Protein AF-A0A3Q2TEF6-F1 (afdb_monomer_lite)

pLDDT: mean 72.9, std 19.69, range [38.66, 92.31]

Organism: Fundulus heteroclitus (NCBI:txid8078)

Foldseek 3Di:
DDDDADDDDADWPDKAAQPPAQWMWTQHQLRKIWIANPVVSDTPDIDRVGDRPDVSVCVVVDSPVVSVVPPPDD

Sequence (74 aa):
MLTKFETKSARVKGLSFHPKRPWVLASLHNGVIQLWDYRMCTLIDKFDEHDGKTVAQLAGVKRVELLYWFPDKN

Structure (mmCIF, N/CA/C/O backbone):
data_AF-A0A3Q2TEF6-F1
#
_entry.id   AF-A0A3Q2TEF6-F1
#
loop_
_atom_site.group_PDB
_atom_site.id
_atom_site.type_symbol
_atom_site.label_atom_id
_atom_site.label_alt_id
_atom_site.label_comp_id
_atom_site.label_asym_id
_atom_site.label_entity_id
_atom_site.label_seq_id
_atom_site.pdbx_PDB_ins_code
_atom_site.Cartn_x
_atom_site.Cartn_y
_atom_site.Cartn_z
_atom_site.occupancy
_atom_site.B_iso_or_equiv
_atom_site.auth_seq_id
_atom_site.auth_comp_id
_atom_site.auth_asym_id
_atom_site.auth_atom_id
_atom_site.pdbx_PDB_model_num
ATOM 1 N N . MET A 1 1 ? -5.079 4.112 20.955 1.00 67.62 1 MET A N 1
ATOM 2 C CA . MET A 1 1 ? -3.794 3.403 20.775 1.00 67.62 1 MET A CA 1
ATOM 3 C C . MET A 1 1 ? -3.360 3.593 19.331 1.00 67.62 1 MET A C 1
ATOM 5 O O . MET A 1 1 ? -4.176 3.344 18.454 1.00 67.62 1 MET A O 1
ATOM 9 N N . LEU A 1 2 ? -2.157 4.117 19.086 1.00 75.88 2 LEU A N 1
ATOM 10 C CA . LEU A 1 2 ? -1.608 4.287 17.736 1.00 75.88 2 LEU A CA 1
ATOM 11 C C . LEU A 1 2 ? -0.818 3.023 17.378 1.00 75.88 2 LEU A C 1
ATOM 13 O O . LEU A 1 2 ? 0.076 2.644 18.132 1.00 75.88 2 LEU A O 1
ATOM 17 N N . THR A 1 3 ? -1.135 2.387 16.253 1.00 74.81 3 THR A N 1
ATOM 18 C CA . THR A 1 3 ? -0.392 1.217 15.764 1.00 74.81 3 THR A CA 1
ATOM 19 C C . THR A 1 3 ? 0.537 1.656 14.642 1.00 74.81 3 THR A C 1
ATOM 21 O O . THR A 1 3 ? 0.100 2.284 13.680 1.00 74.81 3 THR A O 1
ATOM 24 N N . LYS A 1 4 ? 1.829 1.349 14.781 1.00 81.94 4 LYS A N 1
ATOM 25 C CA . LYS A 1 4 ? 2.855 1.654 13.784 1.00 81.94 4 LYS A CA 1
ATOM 26 C C . LYS A 1 4 ? 3.116 0.410 12.938 1.00 81.94 4 LYS A C 1
ATOM 28 O O . LYS A 1 4 ? 3.389 -0.654 13.484 1.00 81.94 4 LYS A O 1
ATOM 33 N N . PHE A 1 5 ? 3.044 0.565 11.622 1.00 82.81 5 PHE A N 1
ATOM 34 C CA . PHE A 1 5 ? 3.333 -0.479 10.647 1.00 82.81 5 PHE A CA 1
ATOM 35 C C . PHE A 1 5 ? 4.482 -0.014 9.746 1.00 82.81 5 PHE A C 1
ATOM 37 O O . PHE A 1 5 ? 4.396 1.060 9.152 1.00 82.81 5 PHE A O 1
ATOM 44 N N . GLU A 1 6 ? 5.564 -0.791 9.671 1.00 86.50 6 GLU A N 1
ATOM 45 C CA . GLU A 1 6 ? 6.764 -0.448 8.901 1.00 86.50 6 GLU A CA 1
ATOM 46 C C . GLU A 1 6 ? 7.182 -1.605 7.998 1.00 86.50 6 GLU A C 1
ATOM 48 O O . GLU A 1 6 ? 7.196 -2.764 8.406 1.00 86.50 6 GLU A O 1
ATOM 53 N N . THR A 1 7 ? 7.560 -1.276 6.767 1.00 87.75 7 THR A N 1
ATOM 54 C CA . THR A 1 7 ? 8.074 -2.227 5.783 1.00 87.75 7 THR A CA 1
ATOM 55 C C . THR A 1 7 ? 9.143 -1.559 4.925 1.00 87.75 7 THR A C 1
ATOM 57 O O . THR A 1 7 ? 9.147 -0.337 4.759 1.00 87.75 7 THR A O 1
ATOM 60 N N . LYS A 1 8 ? 10.070 -2.350 4.378 1.00 90.12 8 LYS A N 1
ATOM 61 C CA . LYS A 1 8 ? 11.074 -1.854 3.431 1.00 90.12 8 LYS A CA 1
ATOM 62 C C . LYS A 1 8 ? 10.470 -1.848 2.029 1.00 90.12 8 LYS A C 1
ATOM 64 O O . LYS A 1 8 ? 10.155 -2.900 1.483 1.00 90.12 8 LYS A O 1
ATOM 69 N N . SER A 1 9 ? 10.344 -0.669 1.431 1.00 90.25 9 SER A N 1
ATOM 70 C CA . SER A 1 9 ? 9.827 -0.498 0.073 1.00 90.25 9 SER A CA 1
ATOM 71 C C . SER A 1 9 ? 10.590 0.592 -0.676 1.00 90.25 9 SER A C 1
ATOM 73 O O . SER A 1 9 ? 11.319 1.391 -0.086 1.00 90.25 9 SER A O 1
ATOM 75 N N . ALA A 1 10 ? 10.376 0.674 -1.990 1.00 90.44 10 ALA A N 1
ATOM 76 C CA . ALA A 1 10 ? 10.696 1.892 -2.725 1.00 90.44 10 ALA A CA 1
ATOM 77 C C . ALA A 1 10 ? 9.845 3.069 -2.206 1.00 90.44 10 ALA A C 1
ATOM 79 O O . ALA A 1 10 ? 8.833 2.878 -1.524 1.00 90.44 10 ALA A O 1
ATOM 80 N N . ARG A 1 11 ? 10.248 4.302 -2.539 1.00 91.38 11 ARG A N 1
ATOM 81 C CA . ARG A 1 11 ? 9.521 5.515 -2.138 1.00 91.38 11 ARG A CA 1
ATOM 82 C C . ARG A 1 11 ? 8.059 5.445 -2.594 1.00 91.38 11 ARG A C 1
ATOM 84 O O . ARG A 1 11 ? 7.803 5.329 -3.794 1.00 91.38 11 ARG A O 1
ATOM 91 N N . VAL A 1 12 ? 7.133 5.590 -1.649 1.00 91.00 12 VAL A N 1
ATOM 92 C CA . VAL A 1 12 ? 5.691 5.671 -1.916 1.00 91.00 12 VAL A CA 1
ATOM 93 C C . VAL A 1 12 ? 5.371 6.997 -2.615 1.00 91.00 12 VAL A C 1
ATOM 95 O O . VAL A 1 12 ? 5.860 8.056 -2.220 1.00 91.00 12 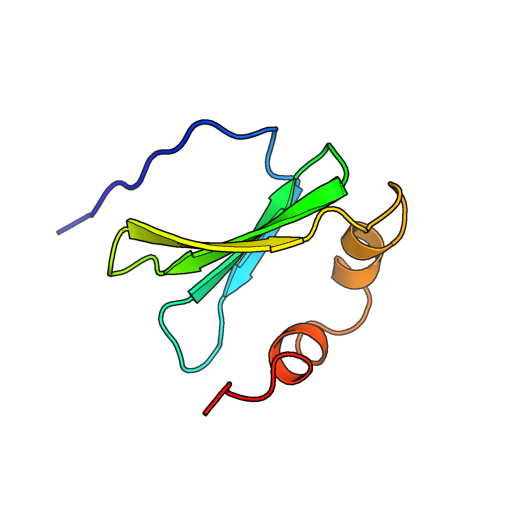VAL A O 1
ATOM 98 N N . LYS A 1 13 ? 4.573 6.934 -3.680 1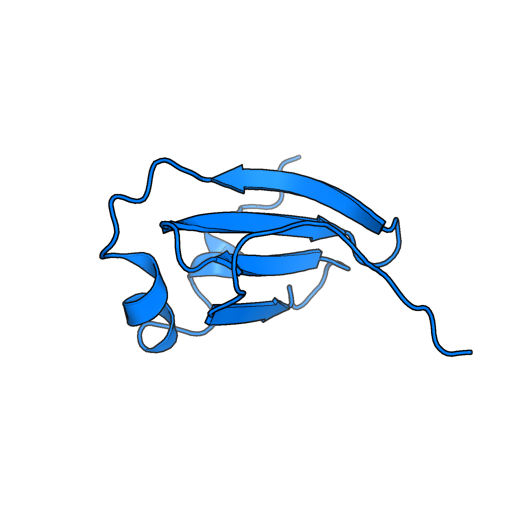.00 87.88 13 LYS A N 1
ATOM 99 C CA . LYS A 1 13 ? 4.098 8.080 -4.469 1.00 87.88 13 LYS A CA 1
ATOM 100 C C . LYS A 1 13 ? 2.645 8.442 -4.182 1.00 87.88 13 LYS A C 1
ATOM 102 O O . LYS A 1 13 ? 2.279 9.599 -4.350 1.00 87.88 13 LYS A O 1
ATOM 107 N N . GLY A 1 14 ? 1.843 7.483 -3.732 1.00 84.19 14 GLY A N 1
ATOM 108 C CA . GLY A 1 14 ? 0.435 7.693 -3.422 1.00 84.19 14 GLY A CA 1
ATOM 109 C C . GLY A 1 14 ? -0.166 6.517 -2.665 1.00 84.19 14 GLY A C 1
ATOM 110 O O . GLY A 1 14 ? 0.302 5.383 -2.804 1.00 84.19 14 GLY A O 1
ATOM 111 N N . LEU A 1 15 ? -1.205 6.813 -1.885 1.00 88.81 15 LEU A N 1
ATOM 112 C CA . LEU A 1 15 ? -1.965 5.859 -1.081 1.00 88.81 15 LEU A CA 1
ATOM 113 C C . LEU A 1 15 ? -3.460 5.965 -1.402 1.00 88.81 15 LEU A C 1
ATOM 115 O O . LEU A 1 15 ? -3.955 7.062 -1.660 1.00 88.81 15 LEU A O 1
ATOM 119 N N . SER A 1 16 ? -4.179 4.844 -1.345 1.00 84.69 16 SER A N 1
ATOM 120 C CA . SER A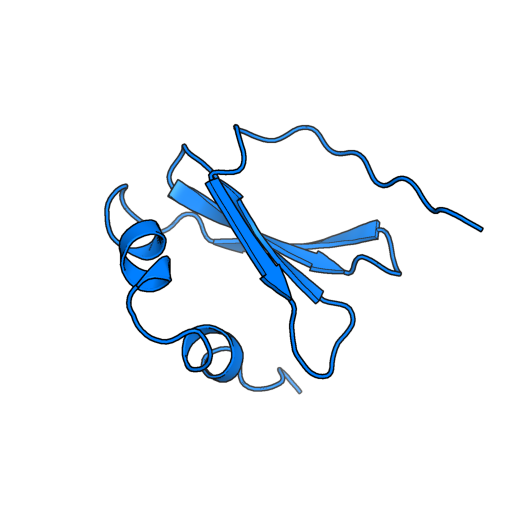 1 16 ? -5.640 4.808 -1.486 1.00 84.69 16 SER A CA 1
ATOM 121 C C . SER A 1 16 ? -6.254 3.768 -0.553 1.00 84.69 16 SER A C 1
ATOM 123 O O . SER A 1 16 ? -5.823 2.618 -0.549 1.00 84.69 16 SER A O 1
ATOM 125 N N . PHE A 1 17 ? -7.255 4.163 0.234 1.00 85.38 17 PHE A N 1
ATOM 126 C CA . PHE A 1 17 ? -7.944 3.274 1.171 1.00 85.38 17 PHE A CA 1
ATOM 127 C C . PHE A 1 17 ? -9.175 2.646 0.532 1.00 85.38 17 PHE A C 1
ATOM 129 O O . PHE A 1 17 ? -9.960 3.330 -0.128 1.00 85.38 17 PHE A O 1
ATOM 136 N N . HIS A 1 18 ? -9.379 1.356 0.786 1.00 83.38 18 HIS A N 1
ATOM 137 C CA . HIS A 1 18 ? -10.609 0.692 0.388 1.00 83.38 18 HIS A CA 1
ATOM 138 C C . HIS A 1 18 ? -11.788 1.158 1.264 1.00 83.38 18 HIS A C 1
ATOM 140 O O . HIS A 1 18 ? -11.656 1.201 2.486 1.00 83.38 18 HIS A O 1
ATOM 146 N N . PRO A 1 19 ? -12.964 1.486 0.691 1.00 81.50 19 PRO A N 1
ATOM 147 C CA . PRO A 1 19 ? -14.067 2.099 1.439 1.00 81.50 19 PRO A CA 1
ATOM 148 C C . PRO A 1 19 ? -14.737 1.161 2.454 1.00 81.50 19 PRO A C 1
ATOM 150 O O . PRO A 1 19 ? -15.384 1.634 3.382 1.00 81.50 19 PRO A O 1
ATOM 153 N N . LYS A 1 20 ? -14.620 -0.163 2.268 1.00 84.31 20 LYS A N 1
ATOM 154 C CA . LYS A 1 20 ? -15.294 -1.179 3.106 1.00 84.31 20 LYS A CA 1
ATOM 155 C C . LYS A 1 20 ? -14.362 -2.151 3.832 1.00 84.31 20 LYS A C 1
ATOM 157 O O . LYS A 1 20 ? -14.770 -2.778 4.801 1.00 84.31 20 LYS A O 1
ATOM 162 N N . ARG A 1 21 ? -13.137 -2.327 3.337 1.00 86.69 21 ARG A N 1
ATOM 163 C CA . ARG A 1 21 ? -12.195 -3.360 3.800 1.00 86.69 21 ARG A CA 1
ATOM 164 C C . ARG A 1 21 ? -10.983 -2.653 4.389 1.00 86.69 21 ARG A C 1
ATOM 166 O O . ARG A 1 21 ? -10.686 -1.552 3.930 1.00 86.69 21 ARG A O 1
ATOM 173 N N . PRO A 1 22 ? -10.282 -3.246 5.366 1.00 91.12 22 PRO A N 1
ATOM 174 C CA . PRO A 1 22 ? -9.120 -2.633 6.000 1.00 91.12 22 PRO A CA 1
ATOM 175 C C . PRO A 1 22 ? -7.874 -2.697 5.102 1.00 91.12 22 PRO A C 1
ATOM 177 O O . PRO A 1 22 ? -6.796 -3.102 5.535 1.00 91.12 22 PRO A O 1
ATOM 180 N N . TRP A 1 23 ? -8.028 -2.317 3.834 1.00 89.62 23 TRP A N 1
ATOM 181 C CA . TRP A 1 23 ? -6.996 -2.415 2.820 1.00 89.62 23 TRP A CA 1
ATOM 182 C C . TRP A 1 23 ? -6.515 -1.045 2.372 1.00 89.62 23 TRP A C 1
ATOM 184 O O . TRP A 1 23 ? -7.291 -0.090 2.275 1.00 89.62 23 TRP A O 1
ATOM 194 N N . VAL A 1 24 ? -5.228 -0.971 2.054 1.00 89.38 24 VAL A N 1
ATOM 195 C CA . VAL A 1 24 ? -4.602 0.214 1.479 1.00 89.38 24 VAL A CA 1
ATOM 196 C C . VAL A 1 24 ? -3.749 -0.179 0.280 1.00 89.38 24 VAL A C 1
ATOM 198 O O . VAL A 1 24 ? -2.941 -1.104 0.343 1.00 89.38 24 VAL A O 1
ATOM 201 N N . LEU A 1 25 ? -3.939 0.536 -0.824 1.00 91.25 25 LEU A N 1
ATOM 202 C CA . LEU A 1 25 ? -3.063 0.480 -1.984 1.00 91.25 25 LEU A CA 1
ATOM 203 C C . LEU A 1 25 ? -1.925 1.480 -1.800 1.00 91.25 25 LEU A C 1
ATOM 205 O O . LEU A 1 25 ? -2.177 2.648 -1.507 1.00 91.25 25 LEU A O 1
ATOM 209 N N . ALA A 1 26 ? -0.690 1.037 -2.022 1.00 90.62 26 ALA A N 1
ATOM 210 C CA . ALA A 1 26 ? 0.503 1.871 -2.040 1.00 90.62 26 ALA A CA 1
ATOM 211 C C . ALA A 1 26 ? 1.172 1.798 -3.412 1.00 90.62 26 ALA A C 1
ATOM 213 O O . ALA A 1 26 ? 1.659 0.748 -3.825 1.00 90.62 26 ALA A O 1
ATOM 214 N N . SER A 1 27 ? 1.203 2.929 -4.114 1.00 86.88 27 SER A N 1
ATOM 215 C CA . SER A 1 27 ? 1.927 3.066 -5.380 1.00 86.88 27 SER A CA 1
ATOM 216 C C . SER A 1 27 ? 3.371 3.467 -5.106 1.00 86.88 27 SER A C 1
ATOM 218 O O . SER A 1 27 ? 3.634 4.419 -4.365 1.00 86.88 27 SER A O 1
ATOM 220 N N . LEU A 1 28 ? 4.320 2.741 -5.684 1.00 88.81 28 LEU A N 1
ATOM 221 C CA . LEU A 1 28 ? 5.746 2.936 -5.470 1.00 88.81 28 LEU A CA 1
ATOM 222 C C . LEU A 1 28 ? 6.402 3.576 -6.697 1.00 88.81 28 LEU A C 1
ATOM 224 O O . LEU A 1 28 ? 5.956 3.433 -7.833 1.00 88.81 28 LEU A O 1
ATOM 228 N N . HIS A 1 29 ? 7.505 4.291 -6.475 1.00 86.88 29 HIS A N 1
ATOM 229 C CA . HIS A 1 29 ? 8.224 4.996 -7.541 1.00 86.88 29 HIS A CA 1
ATOM 230 C C . HIS A 1 29 ? 8.795 4.084 -8.638 1.00 86.88 29 HIS A C 1
ATOM 232 O O . HIS A 1 29 ? 9.049 4.551 -9.740 1.00 86.88 29 HIS A O 1
ATOM 238 N N . ASN A 1 30 ? 9.011 2.806 -8.345 1.00 85.94 30 ASN A N 1
ATOM 239 C CA . ASN A 1 30 ? 9.515 1.818 -9.296 1.00 85.94 30 ASN A CA 1
ATOM 240 C C . ASN A 1 30 ? 8.402 1.173 -10.148 1.00 85.94 30 ASN A C 1
ATOM 242 O O . ASN A 1 30 ? 8.653 0.145 -10.759 1.00 85.94 30 ASN A O 1
ATOM 246 N N . GLY A 1 31 ? 7.184 1.725 -10.146 1.00 79.94 31 GLY A N 1
ATOM 247 C CA . GLY A 1 31 ? 6.043 1.198 -10.906 1.00 79.94 31 GLY A CA 1
ATOM 248 C C . GLY A 1 31 ? 5.240 0.121 -10.173 1.00 79.94 31 GLY A C 1
ATOM 249 O O . GLY A 1 31 ? 4.112 -0.161 -10.558 1.00 79.94 31 GLY A O 1
ATOM 250 N N . VAL A 1 32 ? 5.768 -0.419 -9.071 1.00 85.00 32 VAL A N 1
ATOM 251 C CA . VAL A 1 32 ? 5.085 -1.440 -8.269 1.00 85.00 32 VAL A CA 1
ATOM 252 C C . VAL A 1 32 ? 3.908 -0.842 -7.501 1.00 85.00 32 VAL A C 1
ATOM 254 O O . VAL A 1 32 ? 4.023 0.227 -6.899 1.00 85.00 32 VAL A O 1
ATOM 257 N N . ILE A 1 33 ? 2.803 -1.579 -7.434 1.00 86.56 33 ILE A N 1
ATOM 258 C CA . ILE A 1 33 ? 1.677 -1.294 -6.543 1.00 86.56 33 ILE A CA 1
ATOM 259 C C . ILE A 1 33 ? 1.536 -2.431 -5.549 1.00 86.56 33 ILE A C 1
ATOM 261 O O . ILE A 1 33 ? 1.603 -3.599 -5.912 1.00 86.56 33 ILE A O 1
ATOM 265 N N . GLN A 1 34 ? 1.339 -2.085 -4.285 1.00 89.88 34 GLN A N 1
ATOM 266 C CA . GLN A 1 34 ? 1.138 -3.043 -3.209 1.00 89.88 34 GLN A CA 1
ATOM 267 C C . GLN A 1 34 ? -0.257 -2.882 -2.619 1.00 89.88 34 GLN A C 1
ATOM 269 O O . GLN A 1 34 ? -0.678 -1.756 -2.356 1.00 89.88 34 GLN A O 1
ATOM 274 N N . LEU A 1 35 ? -0.939 -3.994 -2.371 1.00 89.81 35 LEU A N 1
ATOM 275 C CA . LEU A 1 35 ? -2.181 -4.051 -1.611 1.00 89.81 35 LEU A CA 1
ATOM 276 C C . LEU A 1 35 ? -1.875 -4.608 -0.220 1.00 89.81 35 LEU A C 1
ATOM 278 O O . LEU A 1 35 ? -1.382 -5.725 -0.092 1.00 89.81 35 LEU A O 1
ATOM 282 N N . TRP A 1 36 ? -2.168 -3.836 0.819 1.00 91.69 36 TRP A N 1
ATOM 283 C CA . TRP A 1 36 ? -1.873 -4.181 2.210 1.00 91.69 36 TRP A CA 1
ATOM 284 C C . TRP A 1 36 ? -3.148 -4.300 3.034 1.00 91.69 36 TRP A C 1
ATOM 286 O O . TRP A 1 36 ? -4.015 -3.439 2.914 1.00 91.69 36 TRP A O 1
ATOM 296 N N . ASP A 1 37 ? -3.216 -5.279 3.938 1.00 91.69 37 ASP A N 1
ATOM 297 C CA . ASP A 1 37 ? -4.138 -5.259 5.076 1.00 91.69 37 ASP A CA 1
ATOM 298 C C . ASP A 1 37 ? -3.472 -4.533 6.251 1.00 91.69 37 ASP A C 1
ATOM 300 O O . ASP A 1 37 ? -2.511 -5.032 6.845 1.00 91.69 37 ASP A O 1
ATOM 304 N N . TYR A 1 38 ? -3.974 -3.347 6.605 1.00 89.31 38 TYR A N 1
ATOM 305 C CA . TYR A 1 38 ? -3.371 -2.534 7.667 1.00 89.31 38 TYR A CA 1
ATOM 306 C C . TYR A 1 38 ? -3.829 -2.926 9.081 1.00 89.31 38 TYR A C 1
ATOM 308 O O . TYR A 1 38 ? -3.292 -2.401 10.055 1.00 89.31 38 TYR A O 1
ATOM 316 N N . ARG A 1 39 ? -4.812 -3.828 9.229 1.00 89.88 39 ARG A N 1
ATOM 317 C CA . ARG A 1 39 ? -5.184 -4.398 10.537 1.00 89.88 39 ARG A CA 1
ATOM 318 C C . ARG A 1 39 ? -4.346 -5.624 10.860 1.00 89.88 39 ARG A C 1
ATOM 320 O O . ARG A 1 39 ? -3.974 -5.808 12.014 1.00 89.88 39 ARG A O 1
ATOM 327 N N . MET A 1 40 ? -4.069 -6.443 9.849 1.00 90.50 40 MET A N 1
ATOM 328 C CA . MET A 1 40 ? -3.234 -7.636 9.972 1.00 90.50 40 MET A CA 1
ATOM 329 C C . MET A 1 40 ? -1.746 -7.342 9.759 1.00 90.50 40 MET A C 1
ATOM 331 O O . MET A 1 40 ? -0.925 -8.205 10.051 1.00 90.50 40 MET A O 1
ATOM 335 N N . CYS A 1 41 ? -1.391 -6.148 9.270 1.00 90.75 41 CYS A N 1
ATOM 336 C CA . CYS A 1 41 ? -0.018 -5.761 8.929 1.00 90.75 41 CYS A CA 1
ATOM 337 C C . CYS A 1 41 ? 0.613 -6.698 7.883 1.00 90.75 41 CYS A C 1
ATOM 339 O O . CYS A 1 41 ? 1.783 -7.067 7.989 1.00 90.75 41 CYS A O 1
ATOM 341 N N . THR A 1 42 ? -0.170 -7.106 6.879 1.00 92.31 42 THR A N 1
ATOM 342 C CA . THR A 1 42 ? 0.238 -8.103 5.874 1.00 92.31 42 THR A CA 1
ATOM 343 C C . THR A 1 42 ? 0.107 -7.566 4.457 1.00 92.31 42 THR A C 1
ATOM 345 O O . THR A 1 42 ? -0.818 -6.817 4.139 1.00 92.31 42 THR A O 1
ATOM 348 N N . LEU A 1 43 ? 1.058 -7.942 3.601 1.00 92.19 43 LEU A N 1
ATOM 349 C CA . LEU A 1 43 ? 0.967 -7.704 2.165 1.00 92.19 43 LEU A CA 1
ATOM 350 C C . LEU A 1 43 ? 0.006 -8.743 1.590 1.00 92.19 43 LEU A C 1
ATOM 352 O O . LEU A 1 43 ? 0.261 -9.937 1.724 1.00 92.19 43 LEU A O 1
ATOM 356 N N . ILE A 1 44 ? -1.081 -8.290 0.975 1.00 90.56 44 ILE A N 1
ATOM 357 C CA . ILE A 1 44 ? -2.056 -9.163 0.317 1.00 90.56 44 ILE A CA 1
ATOM 358 C C . ILE A 1 44 ? -1.567 -9.499 -1.086 1.00 90.56 44 ILE A C 1
ATOM 360 O O . ILE A 1 44 ? -1.548 -10.665 -1.462 1.00 90.56 44 ILE A O 1
ATOM 364 N N . ASP A 1 45 ? -1.188 -8.474 -1.854 1.00 87.94 45 ASP A N 1
ATOM 365 C CA . ASP A 1 45 ? -0.817 -8.646 -3.257 1.00 87.94 45 ASP A CA 1
ATOM 366 C C . ASP A 1 45 ? 0.148 -7.555 -3.742 1.00 87.94 45 ASP A C 1
ATOM 368 O O . ASP A 1 45 ? 0.270 -6.478 -3.139 1.00 87.94 45 ASP A O 1
ATOM 372 N N . LYS A 1 46 ? 0.837 -7.835 -4.848 1.00 86.19 46 LYS A N 1
ATOM 373 C CA . LYS A 1 46 ? 1.795 -6.942 -5.494 1.00 86.19 46 LYS A CA 1
ATOM 374 C C . LYS A 1 46 ? 1.622 -7.005 -7.010 1.00 86.19 46 LYS A C 1
ATOM 376 O O . LYS A 1 46 ? 1.738 -8.063 -7.610 1.00 86.19 46 LYS A O 1
ATOM 381 N N . PHE A 1 47 ? 1.479 -5.836 -7.620 1.00 82.19 47 PHE A N 1
ATOM 382 C CA . PHE A 1 47 ? 1.352 -5.662 -9.063 1.00 82.19 47 PHE A CA 1
ATOM 383 C C . PHE A 1 47 ? 2.604 -4.960 -9.594 1.00 82.19 47 PHE A C 1
ATOM 385 O O . PHE A 1 47 ? 2.890 -3.825 -9.204 1.00 82.19 47 PHE A O 1
ATOM 392 N N . ASP A 1 48 ? 3.378 -5.633 -10.443 1.00 81.62 48 ASP A N 1
ATOM 393 C CA . ASP A 1 48 ? 4.622 -5.120 -11.037 1.00 81.62 48 ASP A CA 1
ATOM 394 C C . ASP A 1 48 ? 4.632 -5.114 -12.573 1.00 81.62 48 ASP A C 1
ATOM 396 O O . ASP A 1 48 ? 5.615 -4.702 -13.179 1.00 81.62 48 ASP A O 1
ATOM 400 N N . GLU A 1 49 ? 3.500 -5.435 -13.199 1.00 66.38 49 GLU A N 1
ATOM 401 C CA . GLU A 1 49 ? 3.292 -5.388 -14.655 1.00 66.38 49 GLU A CA 1
ATOM 402 C C . GLU A 1 49 ? 3.091 -3.959 -15.198 1.00 66.38 49 GLU A C 1
ATOM 404 O O . GLU A 1 49 ? 2.869 -3.741 -16.390 1.00 66.38 49 GLU A O 1
ATOM 409 N N . HIS A 1 50 ? 3.134 -2.949 -14.328 1.00 64.44 50 HIS A N 1
ATOM 410 C CA . HIS A 1 50 ? 2.929 -1.562 -14.716 1.00 64.44 50 HIS A CA 1
ATOM 411 C C . HIS A 1 50 ? 4.249 -0.925 -15.147 1.00 64.44 50 HIS A C 1
ATOM 413 O O . HIS A 1 50 ? 5.046 -0.475 -14.321 1.00 64.44 50 HIS A O 1
ATOM 419 N N . ASP A 1 51 ? 4.443 -0.834 -16.461 1.00 51.22 51 ASP A N 1
ATOM 420 C CA . ASP A 1 51 ? 5.635 -0.254 -17.073 1.00 51.22 51 ASP A CA 1
ATOM 421 C C . ASP A 1 51 ? 5.636 1.282 -16.926 1.00 51.22 51 ASP A C 1
ATOM 423 O O . ASP A 1 51 ? 5.194 2.038 -17.790 1.00 51.22 51 ASP A O 1
ATOM 427 N N . GLY A 1 52 ? 6.034 1.752 -15.739 1.00 47.34 52 GLY A N 1
ATOM 428 C CA . GLY A 1 52 ? 6.514 3.103 -15.418 1.00 47.34 52 GLY A CA 1
ATOM 429 C C . GLY A 1 52 ? 5.584 4.311 -15.619 1.00 47.34 52 GLY A C 1
ATOM 430 O O . GLY A 1 52 ? 5.890 5.380 -15.088 1.00 47.34 52 GLY A O 1
ATOM 431 N N . LYS A 1 53 ? 4.465 4.204 -16.348 1.00 44.53 53 LYS A N 1
ATOM 432 C CA . LYS A 1 53 ? 3.687 5.374 -16.801 1.00 44.53 53 LYS A CA 1
ATOM 433 C C . LYS A 1 53 ? 2.203 5.388 -16.466 1.00 44.53 53 LYS A C 1
ATOM 435 O O . LYS A 1 53 ? 1.595 6.445 -16.592 1.00 44.53 53 LYS A O 1
ATOM 440 N N . THR A 1 54 ? 1.604 4.306 -15.990 1.00 46.44 54 THR A N 1
ATOM 441 C CA . THR A 1 54 ? 0.136 4.221 -16.074 1.00 46.44 54 THR A CA 1
ATOM 442 C C . THR A 1 54 ? -0.623 4.520 -14.787 1.00 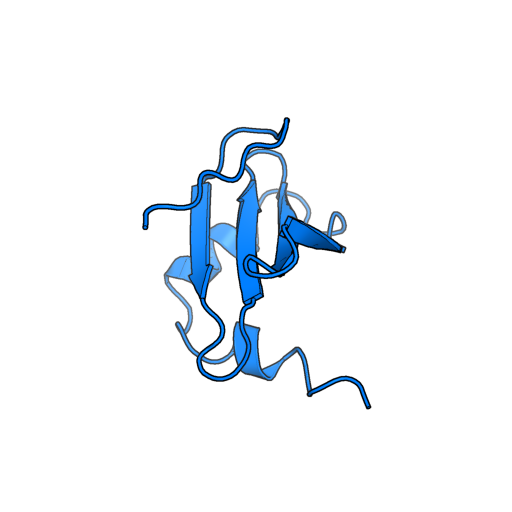46.44 54 THR A C 1
ATOM 444 O O . THR A 1 54 ? -1.751 4.983 -14.879 1.00 46.44 54 THR A O 1
ATOM 447 N N . VAL A 1 55 ? -0.056 4.357 -13.585 1.00 49.62 55 VAL A N 1
ATOM 448 C CA . VAL A 1 55 ? -0.915 4.368 -12.373 1.00 49.62 55 VAL A CA 1
ATOM 449 C C . VAL A 1 55 ? -0.829 5.641 -11.528 1.00 49.62 55 VAL A C 1
ATOM 451 O O . VAL A 1 55 ? -1.790 6.004 -10.854 1.00 49.62 55 VAL A O 1
ATOM 454 N N . ALA A 1 56 ? 0.246 6.424 -11.651 1.00 43.97 56 ALA A N 1
ATOM 455 C CA . ALA A 1 56 ? 0.310 7.749 -11.025 1.00 43.97 56 ALA A CA 1
ATOM 456 C C . ALA A 1 56 ? -0.565 8.796 -11.749 1.00 43.97 56 ALA A C 1
ATOM 458 O O . ALA A 1 56 ? -1.050 9.722 -11.107 1.00 43.97 56 ALA A O 1
ATOM 459 N N . GLN A 1 57 ? -0.836 8.635 -13.053 1.00 41.28 57 GLN A N 1
ATOM 460 C CA . GLN A 1 57 ? -1.836 9.458 -13.753 1.00 41.28 57 GLN A CA 1
ATOM 461 C C . GLN A 1 57 ? -3.277 9.044 -13.415 1.00 41.28 57 GLN A C 1
ATOM 463 O O . GLN A 1 57 ? -4.168 9.892 -13.422 1.00 41.28 57 GLN A O 1
ATOM 468 N N . LEU A 1 58 ? -3.508 7.793 -12.998 1.00 44.16 58 LEU A N 1
ATOM 469 C CA . LEU A 1 58 ? -4.804 7.364 -12.460 1.00 44.16 58 LEU A CA 1
ATOM 470 C C . LEU A 1 58 ? -5.109 7.964 -11.074 1.00 44.16 58 LEU A C 1
ATOM 472 O O . LEU A 1 58 ? -6.264 7.984 -10.665 1.00 44.16 58 LEU A O 1
ATOM 476 N N . ALA A 1 59 ? -4.138 8.582 -10.390 1.00 45.25 59 ALA A N 1
ATOM 477 C CA . ALA A 1 59 ? -4.446 9.448 -9.246 1.00 45.25 59 ALA A CA 1
ATOM 478 C C . ALA A 1 59 ? -5.291 10.682 -9.649 1.00 45.25 59 ALA A C 1
ATOM 480 O O . ALA A 1 59 ? -5.952 11.272 -8.796 1.00 45.25 59 ALA A O 1
ATOM 481 N N . GLY A 1 60 ? -5.312 11.040 -10.944 1.00 40.72 60 GLY A N 1
ATOM 482 C CA . GLY A 1 60 ? -6.258 11.988 -11.545 1.00 40.72 60 GLY A CA 1
ATOM 483 C C . GLY A 1 60 ? -7.466 11.332 -12.232 1.00 40.72 60 GLY A C 1
ATOM 484 O O . GLY A 1 60 ? -8.493 11.981 -12.417 1.00 40.72 60 GLY A O 1
ATOM 485 N N . VAL A 1 61 ? -7.397 10.042 -12.570 1.00 41.56 61 VAL A N 1
ATOM 486 C CA . VAL A 1 61 ? -8.500 9.299 -13.193 1.00 41.56 61 VAL A CA 1
ATOM 487 C C . VAL A 1 61 ? -9.180 8.444 -12.132 1.00 41.56 61 VAL A C 1
ATOM 489 O O . VAL A 1 61 ? -8.845 7.291 -11.892 1.00 41.56 61 VAL A O 1
ATOM 492 N N . LYS A 1 62 ? -10.196 9.054 -11.524 1.00 39.62 62 LYS A N 1
ATOM 493 C CA . LYS A 1 62 ? -11.280 8.374 -10.811 1.00 39.62 62 LYS A CA 1
ATOM 494 C C . LYS A 1 62 ? -10.828 7.537 -9.611 1.00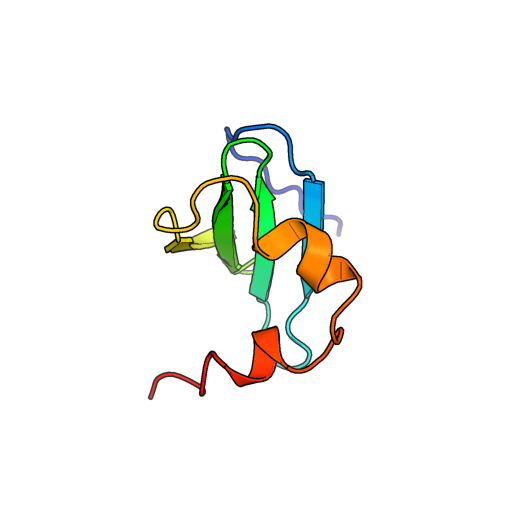 39.62 62 LYS A C 1
ATOM 496 O O . LYS A 1 62 ? -10.792 6.311 -9.637 1.00 39.62 62 LYS A O 1
ATOM 501 N N . ARG A 1 63 ? -10.696 8.273 -8.503 1.00 44.56 63 ARG A N 1
ATOM 502 C CA . ARG A 1 63 ? -10.756 7.958 -7.052 1.00 44.56 63 ARG A CA 1
ATOM 503 C C . ARG A 1 63 ? -11.629 6.765 -6.594 1.00 44.56 63 ARG A C 1
ATOM 505 O O . ARG A 1 63 ? -11.652 6.457 -5.411 1.00 44.56 63 ARG A O 1
ATOM 512 N N . VAL A 1 64 ? -12.376 6.132 -7.489 1.00 42.34 64 VAL A N 1
ATOM 513 C CA . VAL A 1 64 ? -13.393 5.123 -7.207 1.00 42.34 64 VAL A CA 1
ATOM 514 C C . VAL A 1 64 ? -13.171 3.882 -8.080 1.00 42.34 64 VAL A C 1
ATOM 516 O O . VAL A 1 64 ? -13.179 2.791 -7.544 1.00 42.34 64 VAL A O 1
ATOM 519 N N . GLU A 1 65 ? -12.854 3.984 -9.373 1.00 41.97 65 GLU A N 1
ATOM 520 C CA . GLU A 1 65 ? -12.896 2.813 -10.275 1.00 41.97 65 GLU A CA 1
ATOM 521 C C . GLU A 1 65 ? -11.810 1.751 -10.014 1.00 41.97 65 GLU A C 1
ATOM 523 O O . GLU A 1 65 ? -12.112 0.563 -10.088 1.00 41.97 65 GLU A O 1
ATOM 528 N N . LEU A 1 66 ? -10.590 2.129 -9.614 1.00 52.03 66 LEU A N 1
ATOM 529 C CA . LEU A 1 66 ? -9.523 1.158 -9.298 1.00 52.03 66 LEU A CA 1
ATOM 530 C C . LEU A 1 66 ? -9.868 0.251 -8.109 1.00 52.03 66 LEU A C 1
ATOM 532 O O . LEU A 1 66 ? -9.475 -0.907 -8.091 1.00 52.03 66 LEU A O 1
ATOM 536 N N . LEU A 1 67 ? -10.627 0.754 -7.133 1.00 51.09 67 LEU A N 1
ATOM 537 C CA . LEU A 1 67 ? -11.088 -0.037 -5.988 1.00 51.09 67 LEU A CA 1
ATOM 538 C C . LEU A 1 67 ? -12.243 -0.981 -6.358 1.00 51.09 67 LEU A C 1
ATOM 540 O O . LEU A 1 67 ? -12.426 -1.987 -5.688 1.00 51.09 67 LEU A O 1
ATOM 544 N N . TYR A 1 68 ? -12.993 -0.679 -7.425 1.00 48.44 68 TYR A N 1
ATOM 545 C CA . TYR A 1 68 ? -14.094 -1.512 -7.930 1.00 48.44 68 TYR A CA 1
ATOM 546 C C . TYR A 1 68 ? -13.616 -2.531 -8.977 1.00 48.44 68 TYR A C 1
ATOM 548 O O . TYR A 1 68 ? -14.319 -3.500 -9.245 1.00 48.44 68 TYR A O 1
ATOM 556 N N . TRP A 1 69 ? -12.420 -2.339 -9.548 1.00 51.69 69 TRP A N 1
ATOM 557 C CA . TRP A 1 69 ? -11.773 -3.301 -10.450 1.00 51.69 69 TRP A CA 1
ATOM 558 C C . TRP A 1 69 ? -11.132 -4.487 -9.719 1.00 51.69 69 TRP A C 1
ATOM 560 O O . TRP A 1 69 ? -10.737 -5.458 -10.355 1.00 51.69 69 TRP A O 1
ATOM 570 N N . PHE A 1 70 ? -11.065 -4.447 -8.388 1.00 54.31 70 PHE A N 1
ATOM 571 C CA . PHE A 1 70 ? -10.835 -5.631 -7.568 1.00 54.31 70 PHE A CA 1
ATOM 572 C C . PHE A 1 70 ? -12.204 -6.107 -7.081 1.00 54.31 70 PHE A C 1
ATOM 574 O O . PHE A 1 70 ? -12.574 -5.787 -5.949 1.00 54.31 70 PHE A O 1
ATOM 581 N N . PRO A 1 71 ? -13.010 -6.791 -7.927 1.00 41.81 71 PRO A N 1
ATOM 582 C CA . PRO A 1 71 ? -14.246 -7.384 -7.452 1.00 41.81 71 PRO A CA 1
ATOM 583 C C . PRO A 1 71 ? -13.848 -8.262 -6.281 1.00 41.81 71 PRO A C 1
ATOM 585 O O . PRO A 1 71 ? -12.871 -9.006 -6.397 1.00 41.81 71 PRO A O 1
ATOM 588 N N . ASP A 1 72 ? -14.539 -8.075 -5.156 1.00 49.84 72 ASP A N 1
ATOM 589 C CA . ASP A 1 72 ? -14.386 -8.864 -3.943 1.00 49.84 72 ASP A CA 1
ATOM 590 C C . ASP A 1 72 ? -14.094 -10.310 -4.353 1.00 49.84 72 ASP A C 1
ATOM 592 O O . ASP A 1 72 ? -14.988 -11.001 -4.843 1.00 49.84 72 ASP A O 1
ATOM 596 N N . LYS A 1 73 ? -12.820 -10.728 -4.287 1.00 45.16 73 LYS A N 1
ATOM 597 C CA . LYS A 1 73 ? -12.471 -12.100 -4.635 1.00 45.16 73 LYS A CA 1
ATOM 598 C C . LYS A 1 73 ? -13.196 -12.950 -3.599 1.00 45.16 73 LYS A C 1
ATOM 600 O O . LYS A 1 73 ? -12.890 -12.830 -2.411 1.00 45.16 73 LYS A O 1
ATOM 605 N N . ASN A 1 74 ? -14.222 -13.672 -4.051 1.00 38.66 74 ASN A N 1
ATOM 606 C CA . ASN A 1 74 ? -14.836 -14.757 -3.291 1.00 38.66 74 ASN A CA 1
ATOM 607 C C . ASN A 1 74 ? -13.753 -15.746 -2.863 1.00 38.66 74 ASN A C 1
ATOM 609 O O . ASN A 1 74 ? -12.865 -16.028 -3.704 1.00 38.66 74 ASN A O 1
#

Secondary structure (DSSP, 8-state):
-PPP-----SPEEEEEE-SSSSEEEEEETTS-EEEEETTTTEEEEEE----SSSTTTTTTS-TTHHHHSS----

Radius of gyration: 12.49 Å; chains: 1; bounding box: 26×27×38 Å

InterPro domains:
  IPR015943 WD40/YVTN repeat-like-containing domain superfamily [G3DSA:2.130.10.10] (1-64)
  IPR036322 WD40-repeat-containing domain superfamily [SSF50978] (3-72)
  IPR050844 Coa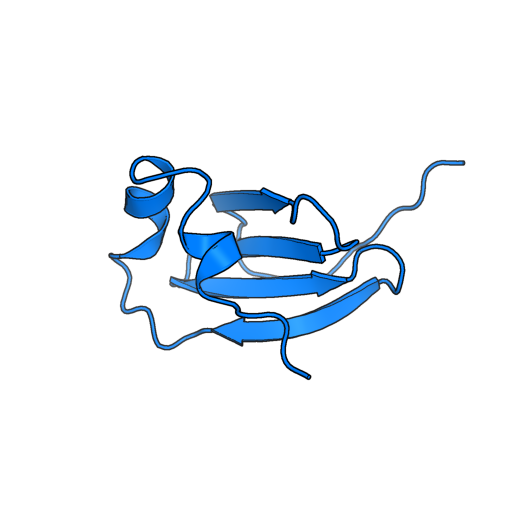tomer complex subunit [PTHR19876] (6-55)